Protein AF-I2GU07-F1 (afdb_monomer)

Structure (mmCIF, N/CA/C/O backbone):
data_AF-I2GU07-F1
#
_entry.id   AF-I2GU07-F1
#
loop_
_atom_site.group_PDB
_atom_site.id
_atom_site.type_symbol
_atom_site.label_atom_id
_atom_site.label_alt_id
_atom_site.label_comp_id
_atom_site.label_asym_id
_atom_site.label_entity_id
_atom_site.label_seq_id
_atom_site.pdbx_PDB_ins_code
_atom_site.Cartn_x
_atom_site.Cartn_y
_atom_site.Cartn_z
_atom_site.occupancy
_atom_site.B_iso_or_equiv
_atom_site.auth_seq_id
_atom_site.auth_comp_id
_atom_site.auth_asym_id
_atom_site.auth_atom_id
_atom_site.pdbx_PDB_model_num
ATOM 1 N N . MET A 1 1 ? 8.118 -3.446 25.678 1.00 43.38 1 MET A N 1
ATOM 2 C CA . MET A 1 1 ? 7.238 -2.546 24.910 1.00 43.38 1 MET A CA 1
ATOM 3 C C . MET A 1 1 ? 6.043 -3.378 24.501 1.00 43.38 1 MET A C 1
ATOM 5 O O . MET A 1 1 ? 6.247 -4.398 23.858 1.00 43.38 1 MET A O 1
ATOM 9 N N . GLU A 1 2 ? 4.847 -3.041 24.971 1.00 47.19 2 GLU A N 1
ATOM 10 C CA . GLU A 1 2 ? 3.620 -3.730 24.561 1.00 47.19 2 GLU A CA 1
ATOM 11 C C . GLU A 1 2 ? 3.300 -3.315 23.122 1.00 47.19 2 GLU A C 1
ATOM 13 O O . GLU A 1 2 ? 3.064 -2.139 22.848 1.00 47.19 2 GLU A O 1
ATOM 18 N N . THR A 1 3 ? 3.376 -4.251 22.176 1.00 59.34 3 THR A N 1
ATOM 19 C CA . THR A 1 3 ? 3.044 -3.970 20.777 1.00 59.34 3 THR A CA 1
ATOM 20 C C . THR A 1 3 ? 1.527 -3.849 20.654 1.00 59.34 3 THR A C 1
ATOM 22 O O . THR A 1 3 ? 0.807 -4.816 20.894 1.00 59.34 3 THR A O 1
ATOM 25 N N . ASN A 1 4 ? 1.036 -2.657 20.309 1.00 79.19 4 ASN A N 1
ATOM 26 C CA . ASN A 1 4 ? -0.392 -2.390 20.133 1.00 79.19 4 ASN A CA 1
ATOM 27 C C . ASN A 1 4 ? -0.963 -3.232 18.968 1.00 79.19 4 ASN A C 1
ATOM 29 O O . ASN A 1 4 ? -0.292 -3.392 17.947 1.00 79.19 4 ASN A O 1
ATOM 33 N N . HIS A 1 5 ? -2.199 -3.735 19.106 1.00 86.75 5 HIS A N 1
ATOM 34 C CA . HIS A 1 5 ? -2.956 -4.456 18.064 1.00 86.75 5 HIS A CA 1
ATOM 35 C C . HIS A 1 5 ? -2.831 -3.803 16.682 1.00 86.75 5 HIS A C 1
ATOM 37 O O . HIS A 1 5 ? -2.456 -4.464 15.716 1.00 86.75 5 HIS A O 1
ATOM 43 N N . PHE A 1 6 ? -3.039 -2.486 16.597 1.00 89.12 6 PHE A N 1
ATOM 44 C CA . PHE A 1 6 ? -2.967 -1.754 15.330 1.00 89.12 6 PHE A CA 1
ATOM 45 C C . PHE A 1 6 ? -1.547 -1.698 14.756 1.00 89.12 6 PHE A C 1
ATOM 47 O O . PHE A 1 6 ? -1.369 -1.765 13.545 1.00 89.12 6 PHE A O 1
ATOM 54 N N . SER A 1 7 ? -0.516 -1.650 15.605 1.00 88.81 7 SER A N 1
ATOM 55 C CA . SER A 1 7 ? 0.882 -1.719 15.158 1.00 88.81 7 SER A CA 1
ATOM 56 C C . SER A 1 7 ? 1.241 -3.099 14.603 1.00 88.81 7 SER A C 1
ATOM 58 O O . SER A 1 7 ? 1.998 -3.190 13.634 1.00 88.81 7 SER A O 1
ATOM 60 N N . LEU A 1 8 ? 0.696 -4.169 15.195 1.00 88.75 8 LEU A N 1
ATOM 61 C CA . LEU A 1 8 ? 0.859 -5.535 14.690 1.00 88.75 8 LEU A CA 1
ATOM 62 C C . LEU A 1 8 ? 0.137 -5.721 13.358 1.00 88.75 8 LEU A C 1
ATOM 64 O O . LEU A 1 8 ? 0.729 -6.256 12.422 1.00 88.75 8 LEU A O 1
ATOM 68 N N . LEU A 1 9 ? -1.111 -5.253 13.263 1.00 87.50 9 LEU A N 1
ATOM 69 C CA . LEU A 1 9 ? -1.879 -5.305 12.025 1.00 87.50 9 LEU A CA 1
ATOM 70 C C . LEU A 1 9 ? -1.156 -4.552 10.908 1.00 87.50 9 LEU A C 1
ATOM 72 O O . LEU A 1 9 ? -0.928 -5.131 9.850 1.00 87.50 9 LEU A O 1
ATOM 76 N N . PHE A 1 10 ? -0.722 -3.317 11.175 1.00 87.94 10 PHE A N 1
ATOM 77 C CA . PHE A 1 10 ? 0.034 -2.505 10.224 1.00 87.94 10 PHE A CA 1
ATOM 78 C C . PHE A 1 10 ? 1.275 -3.240 9.717 1.00 87.94 10 PHE A C 1
ATOM 80 O O . PHE A 1 10 ? 1.435 -3.442 8.519 1.00 87.94 10 PHE A O 1
ATOM 87 N N . SER A 1 11 ? 2.113 -3.725 10.637 1.00 86.94 11 SER A N 1
ATOM 88 C CA . SER A 1 11 ? 3.355 -4.424 10.285 1.00 86.94 11 SER A CA 1
ATOM 89 C C . SER A 1 11 ? 3.100 -5.692 9.469 1.00 86.94 11 SER A C 1
ATOM 91 O O . SER A 1 11 ? 3.923 -6.068 8.642 1.00 86.94 11 SER A O 1
ATOM 93 N N . ARG A 1 12 ? 1.963 -6.362 9.695 1.00 87.06 12 ARG A N 1
ATOM 94 C CA . ARG A 1 12 ? 1.569 -7.556 8.946 1.00 87.06 12 ARG A CA 1
ATOM 95 C C . ARG A 1 12 ? 1.141 -7.225 7.520 1.00 87.06 12 ARG A C 1
ATOM 97 O O . ARG A 1 12 ? 1.505 -7.962 6.611 1.00 87.06 12 ARG A O 1
ATOM 104 N N . VAL A 1 13 ? 0.352 -6.167 7.329 1.00 84.94 13 VAL A N 1
ATOM 105 C CA . VAL A 1 13 ? -0.180 -5.806 6.003 1.00 84.94 13 VAL A CA 1
ATOM 106 C C . VAL A 1 13 ? 0.838 -5.060 5.148 1.00 84.94 13 VAL A C 1
ATOM 108 O O . VAL A 1 13 ? 0.797 -5.177 3.930 1.00 84.94 13 VAL A O 1
ATOM 111 N N . THR A 1 14 ? 1.781 -4.345 5.765 1.00 83.62 14 THR A N 1
ATOM 112 C CA . THR A 1 14 ? 2.851 -3.625 5.062 1.00 83.62 14 THR A CA 1
ATOM 113 C C . THR A 1 14 ? 4.203 -4.327 5.152 1.00 83.62 14 THR A C 1
ATOM 115 O O . THR A 1 14 ? 5.238 -3.678 4.989 1.00 83.62 14 THR A O 1
ATOM 118 N N . ALA A 1 15 ? 4.218 -5.624 5.470 1.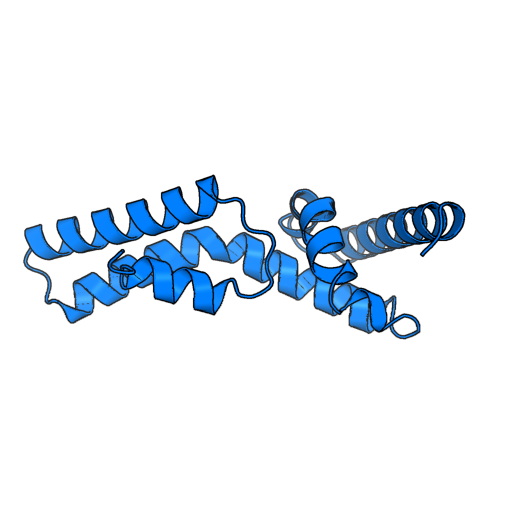00 79.75 15 ALA A N 1
ATOM 119 C CA . ALA A 1 15 ? 5.452 -6.397 5.523 1.00 79.75 15 ALA A CA 1
ATOM 120 C C . ALA A 1 15 ? 6.215 -6.237 4.198 1.00 79.75 15 ALA A C 1
ATOM 122 O O . ALA A 1 15 ? 5.614 -6.270 3.126 1.00 79.75 15 ALA A O 1
ATOM 123 N N . ASP A 1 16 ? 7.525 -6.002 4.290 1.00 72.69 16 ASP A N 1
ATOM 124 C CA . ASP A 1 16 ? 8.419 -5.790 3.143 1.00 72.69 16 ASP A CA 1
ATOM 125 C C . ASP A 1 16 ? 8.177 -4.509 2.320 1.00 72.69 16 ASP A C 1
ATOM 127 O O . ASP A 1 16 ? 8.858 -4.287 1.316 1.00 72.69 16 ASP A O 1
ATOM 131 N N . LEU A 1 17 ? 7.273 -3.623 2.756 1.00 81.06 17 LEU A N 1
ATOM 132 C CA . LEU A 1 17 ? 7.055 -2.325 2.117 1.00 81.06 17 LEU A CA 1
ATOM 133 C C . LEU A 1 17 ? 7.878 -1.221 2.801 1.00 81.06 17 LEU A C 1
ATOM 135 O O . LEU A 1 17 ? 7.965 -1.176 4.031 1.00 81.06 17 LEU A O 1
ATOM 139 N N . PRO A 1 18 ? 8.460 -0.288 2.027 1.00 76.19 18 PRO A N 1
ATOM 140 C CA . PRO A 1 18 ? 9.254 0.821 2.542 1.00 76.19 18 PRO A CA 1
ATOM 141 C C . PRO A 1 18 ? 8.339 1.929 3.087 1.00 76.19 18 PRO A C 1
ATOM 143 O O . PRO A 1 18 ? 8.252 3.015 2.515 1.00 76.19 18 PRO A O 1
ATOM 146 N N . ILE A 1 19 ? 7.624 1.658 4.180 1.00 79.75 19 ILE A N 1
ATOM 147 C CA . ILE A 1 19 ? 6.744 2.654 4.795 1.00 79.75 19 ILE A CA 1
ATOM 148 C C . ILE A 1 19 ? 7.547 3.554 5.743 1.00 79.75 19 ILE A C 1
ATOM 150 O O . ILE A 1 19 ? 8.206 3.041 6.652 1.00 79.75 19 ILE A O 1
ATOM 154 N N . PRO A 1 20 ? 7.499 4.891 5.587 1.00 81.06 20 PRO A N 1
ATOM 155 C CA . PRO A 1 20 ? 8.115 5.806 6.540 1.00 81.06 20 PRO A CA 1
ATOM 156 C C . PRO A 1 20 ? 7.546 5.611 7.950 1.00 81.06 20 PRO A C 1
ATOM 158 O O . PRO A 1 20 ? 6.332 5.490 8.128 1.00 81.06 20 PRO A O 1
ATOM 161 N N . ALA A 1 21 ? 8.412 5.659 8.966 1.00 82.62 21 ALA A N 1
ATOM 162 C CA . ALA A 1 21 ? 8.003 5.505 10.365 1.00 82.62 21 ALA A CA 1
ATOM 163 C C . ALA A 1 21 ? 6.931 6.530 10.786 1.00 82.62 21 ALA A C 1
ATOM 165 O O . ALA A 1 21 ? 6.029 6.206 11.555 1.00 82.62 21 ALA A O 1
ATOM 166 N N . GLU A 1 22 ? 6.981 7.746 10.234 1.00 84.12 22 GLU A N 1
ATOM 167 C CA . GLU A 1 22 ? 5.975 8.788 10.472 1.00 84.12 22 GLU A CA 1
ATOM 168 C C . GLU A 1 22 ? 4.596 8.403 9.921 1.00 84.12 22 GLU A C 1
ATOM 170 O O . GLU A 1 22 ? 3.581 8.618 10.583 1.00 84.12 22 GLU A O 1
ATOM 175 N N . GLN A 1 23 ? 4.546 7.779 8.739 1.00 82.44 23 GLN A N 1
ATOM 176 C CA . GLN A 1 23 ? 3.298 7.311 8.137 1.00 82.44 23 GLN A CA 1
ATOM 177 C C . GLN A 1 23 ? 2.725 6.127 8.922 1.00 82.44 23 GLN A C 1
ATOM 179 O O . GLN A 1 23 ? 1.525 6.100 9.191 1.00 82.44 23 GLN A O 1
ATOM 184 N N . GLN A 1 24 ? 3.581 5.204 9.370 1.00 86.62 24 GLN A N 1
ATOM 185 C CA . GLN A 1 24 ? 3.186 4.126 10.278 1.00 86.62 24 GLN A CA 1
ATOM 186 C C . GLN A 1 24 ? 2.600 4.675 11.583 1.00 86.62 24 GLN A C 1
ATOM 188 O O . GLN A 1 24 ? 1.528 4.250 12.011 1.00 86.62 24 GLN A O 1
ATOM 193 N N . GLN A 1 25 ? 3.282 5.627 12.221 1.00 88.19 25 GLN A N 1
ATOM 194 C CA . GLN A 1 25 ? 2.821 6.209 13.477 1.00 88.19 25 GLN A CA 1
ATOM 195 C C . GLN A 1 25 ? 1.504 6.969 13.294 1.00 88.19 25 GLN A C 1
ATOM 197 O O . GLN A 1 25 ? 0.596 6.817 14.112 1.00 88.19 25 GLN A O 1
ATOM 202 N N . SER A 1 26 ? 1.378 7.739 12.211 1.00 88.38 26 SER A N 1
ATOM 203 C CA . SER A 1 26 ? 0.151 8.454 11.853 1.00 88.38 26 SER A CA 1
ATOM 204 C C . SER A 1 26 ? -1.031 7.499 11.654 1.00 88.38 26 SER A C 1
ATOM 206 O O . SER A 1 26 ? -2.066 7.668 12.297 1.00 88.38 26 SER A O 1
ATOM 208 N N . ALA A 1 27 ? -0.856 6.436 10.862 1.00 88.69 27 ALA A N 1
ATOM 209 C CA . ALA A 1 27 ? -1.883 5.425 10.605 1.00 88.69 27 ALA A CA 1
ATOM 210 C C . ALA A 1 27 ? -2.332 4.700 11.881 1.00 88.69 27 ALA A C 1
ATOM 212 O O . ALA A 1 27 ? -3.526 4.577 12.156 1.00 88.69 27 ALA A O 1
ATOM 213 N N . VAL A 1 28 ? -1.373 4.265 12.705 1.00 91.56 28 VAL A N 1
ATOM 214 C CA . VAL A 1 28 ? -1.657 3.604 13.986 1.00 91.56 28 VAL A CA 1
ATOM 215 C C . VAL A 1 28 ? -2.401 4.547 14.937 1.00 91.56 28 VAL A C 1
ATOM 217 O O . VAL A 1 28 ? -3.340 4.121 15.606 1.00 91.56 28 VAL A O 1
ATOM 220 N N . THR A 1 29 ? -2.024 5.827 14.974 1.00 91.56 29 THR A N 1
ATOM 221 C CA . THR A 1 29 ? -2.677 6.836 15.823 1.00 91.56 29 THR A CA 1
ATOM 222 C C . THR A 1 29 ? -4.100 7.127 15.341 1.00 91.56 29 THR A C 1
ATOM 224 O O . THR A 1 29 ? -5.023 7.207 16.148 1.00 91.56 29 THR A O 1
ATOM 227 N N . ALA A 1 30 ? -4.312 7.231 14.027 1.00 90.62 30 ALA A N 1
ATOM 228 C CA . ALA A 1 30 ? -5.636 7.413 13.436 1.00 90.62 30 ALA A CA 1
ATOM 229 C C . ALA A 1 30 ? -6.569 6.228 13.744 1.00 90.62 30 ALA A C 1
ATOM 231 O O . ALA A 1 30 ? -7.721 6.435 14.134 1.00 90.62 30 ALA A O 1
ATOM 232 N N . ALA A 1 31 ? -6.062 4.996 13.649 1.00 92.50 31 ALA A N 1
ATOM 233 C CA . ALA A 1 31 ? -6.801 3.788 14.010 1.00 92.50 31 ALA A CA 1
ATOM 234 C C . ALA A 1 31 ? -7.165 3.762 15.505 1.00 92.50 31 ALA A C 1
ATOM 236 O O . ALA A 1 31 ? -8.322 3.544 15.857 1.00 92.50 31 ALA A O 1
ATOM 237 N N . GLN A 1 32 ? -6.213 4.073 16.392 1.00 93.19 32 GLN A N 1
ATOM 238 C CA . GLN A 1 32 ? -6.463 4.169 17.836 1.00 93.19 32 GLN A CA 1
ATOM 239 C C . GLN A 1 32 ? -7.535 5.213 18.166 1.00 93.19 32 GLN A C 1
ATOM 241 O O . GLN A 1 32 ? -8.478 4.913 18.895 1.00 93.19 32 GLN A O 1
ATOM 246 N N . ASN A 1 33 ? -7.434 6.409 17.582 1.00 93.44 33 ASN A N 1
ATOM 247 C CA . ASN A 1 33 ? -8.418 7.471 17.781 1.00 93.44 33 ASN A CA 1
ATOM 248 C C . ASN A 1 33 ? -9.808 7.050 17.282 1.00 93.44 33 ASN A C 1
ATOM 250 O O . ASN A 1 33 ? -10.800 7.291 17.965 1.00 93.44 33 ASN A O 1
ATOM 254 N N . THR A 1 34 ? -9.879 6.381 16.126 1.00 93.19 34 THR A N 1
ATOM 255 C CA . THR A 1 34 ? -11.138 5.858 15.566 1.00 93.19 34 THR A CA 1
ATOM 256 C C . THR A 1 34 ? -11.761 4.811 16.487 1.00 93.19 34 THR A C 1
ATOM 258 O O . THR A 1 34 ? -12.968 4.846 16.738 1.00 93.19 34 THR A O 1
ATOM 261 N N . PHE A 1 35 ? -10.946 3.906 17.035 1.00 94.12 35 PHE A N 1
ATOM 262 C CA . PHE A 1 35 ? -11.397 2.903 17.995 1.00 94.12 35 PHE A CA 1
ATOM 263 C C . PHE A 1 35 ? -11.959 3.565 19.255 1.00 94.12 35 PHE A C 1
ATOM 265 O O . PHE A 1 35 ? -13.088 3.282 19.651 1.00 94.12 35 PHE A O 1
ATOM 272 N N . GLU A 1 36 ? -11.199 4.471 19.876 1.00 93.62 36 GLU A N 1
ATOM 273 C CA . GLU A 1 36 ? -11.629 5.161 21.094 1.00 93.62 36 GLU A CA 1
ATOM 274 C C . GLU A 1 36 ? -12.910 5.965 20.882 1.00 93.62 36 GLU A C 1
ATOM 276 O O . GLU A 1 36 ? -13.810 5.919 21.722 1.00 93.62 36 GLU A O 1
ATOM 281 N N . GLU A 1 37 ? -13.018 6.669 19.759 1.00 93.56 37 GLU A N 1
ATOM 282 C CA . GLU A 1 37 ? -14.193 7.465 19.425 1.00 93.56 37 GLU A CA 1
ATOM 283 C C . GLU A 1 37 ? -15.425 6.579 19.189 1.00 93.56 37 GLU A C 1
ATOM 285 O O . GLU A 1 37 ? -16.475 6.811 19.787 1.00 93.56 37 GLU A O 1
ATOM 290 N N . SER A 1 38 ? -15.281 5.481 18.441 1.00 92.06 38 SER A N 1
ATOM 291 C CA . SER A 1 38 ? -16.361 4.502 18.239 1.00 92.06 38 SER A CA 1
ATOM 292 C C . SER A 1 38 ? -16.827 3.896 19.569 1.00 92.06 38 SER A C 1
ATOM 294 O O . SER A 1 38 ? -18.024 3.740 19.821 1.00 92.06 38 SER A O 1
ATOM 296 N N . ARG A 1 39 ? -15.887 3.611 20.482 1.00 93.94 39 ARG A N 1
ATOM 297 C CA . ARG A 1 39 ? -16.195 3.128 21.837 1.00 93.94 39 ARG A CA 1
ATOM 298 C C . ARG A 1 39 ? -16.939 4.174 22.668 1.00 93.94 39 ARG A C 1
ATOM 300 O O . ARG A 1 39 ? -17.871 3.803 23.381 1.00 93.94 39 ARG A O 1
ATOM 307 N N . ARG A 1 40 ? -16.580 5.460 22.572 1.00 93.69 40 ARG A N 1
ATOM 308 C CA . ARG A 1 40 ? -17.297 6.568 23.241 1.00 93.69 40 ARG A CA 1
ATOM 309 C C . ARG A 1 40 ? -18.718 6.741 22.710 1.00 93.69 40 ARG A C 1
ATOM 311 O O . ARG A 1 40 ? -19.612 7.066 23.485 1.00 93.69 40 ARG A O 1
ATOM 318 N N . GLN A 1 41 ? -18.932 6.468 21.427 1.00 93.81 41 GLN A N 1
ATOM 319 C CA . GLN A 1 41 ? -20.247 6.499 20.779 1.00 93.81 41 GLN A CA 1
ATOM 320 C C . GLN A 1 41 ? -21.119 5.271 21.102 1.00 93.81 41 GLN A C 1
ATOM 322 O O . GLN A 1 41 ? -22.261 5.187 20.657 1.00 93.81 41 GLN A O 1
ATOM 327 N N . GLY A 1 42 ? -20.615 4.334 21.914 1.00 93.75 42 GLY A N 1
ATOM 328 C CA . GLY A 1 42 ? -21.362 3.166 22.376 1.00 93.75 42 GLY A CA 1
ATOM 329 C C . GLY A 1 42 ? -21.306 1.961 21.436 1.00 93.75 42 GLY A C 1
ATOM 330 O O . GLY A 1 42 ? -22.053 1.007 21.651 1.00 93.75 42 GLY A O 1
ATOM 331 N N . ALA A 1 43 ? -20.426 1.968 20.428 1.00 92.50 43 ALA A N 1
ATOM 332 C CA . ALA A 1 43 ? -20.241 0.828 19.535 1.00 92.50 43 ALA A CA 1
ATOM 333 C C . ALA A 1 43 ? -19.712 -0.406 20.287 1.00 92.50 43 ALA A C 1
ATOM 335 O O . ALA A 1 43 ? -18.992 -0.304 21.297 1.00 92.50 43 ALA A O 1
ATOM 336 N N . SER A 1 44 ? -20.040 -1.597 19.778 1.00 94.88 44 SER A N 1
ATOM 337 C CA . SER A 1 44 ? -19.451 -2.830 20.295 1.00 94.88 44 SER A CA 1
ATOM 338 C C . SER A 1 44 ? -17.931 -2.818 20.082 1.00 94.88 44 SER A C 1
ATOM 340 O O . SER A 1 44 ? -17.399 -2.059 19.272 1.00 94.88 44 SER A O 1
ATOM 342 N N . ILE A 1 45 ? -17.198 -3.639 20.839 1.00 91.19 45 ILE A N 1
ATOM 343 C CA . ILE A 1 45 ? -15.741 -3.749 20.648 1.00 91.19 45 ILE A CA 1
ATOM 344 C C . ILE A 1 45 ? -15.431 -4.185 19.212 1.00 91.19 45 ILE A C 1
ATOM 346 O O . ILE A 1 45 ? -14.474 -3.690 18.630 1.00 91.19 45 ILE A O 1
ATOM 350 N N . GLN A 1 46 ? -16.249 -5.074 18.648 1.00 92.62 46 GLN A N 1
ATOM 351 C CA . GLN A 1 46 ? -16.048 -5.604 17.308 1.00 92.62 46 GLN A CA 1
ATOM 352 C C . GLN A 1 46 ? -16.252 -4.528 16.235 1.00 92.62 46 GLN A C 1
ATOM 354 O O . GLN A 1 46 ? -15.360 -4.340 15.418 1.00 92.62 46 GLN A O 1
ATOM 359 N N . ASP A 1 47 ? -17.338 -3.754 16.307 1.00 92.38 47 ASP A N 1
ATOM 360 C CA . ASP A 1 47 ? -17.611 -2.681 15.335 1.00 92.38 47 ASP A CA 1
ATOM 361 C C . ASP A 1 47 ? -16.565 -1.555 15.424 1.00 92.38 47 ASP A C 1
ATOM 363 O O . ASP A 1 47 ? -16.148 -0.980 14.417 1.00 92.38 47 ASP A O 1
ATOM 367 N N . ALA A 1 48 ? -16.108 -1.248 16.645 1.00 90.38 48 ALA A N 1
ATOM 368 C CA . ALA A 1 48 ? -15.055 -0.262 16.869 1.00 90.38 48 ALA A CA 1
ATOM 369 C C . ALA A 1 48 ? -13.700 -0.735 16.321 1.00 90.38 48 ALA A C 1
ATOM 371 O O . ALA A 1 48 ? -12.939 0.080 15.799 1.00 90.38 48 ALA A O 1
ATOM 372 N N . LEU A 1 49 ? -13.391 -2.033 16.445 1.00 92.88 49 LEU A N 1
ATOM 373 C CA . LEU A 1 49 ? -12.201 -2.625 15.833 1.00 92.88 49 LEU A CA 1
ATOM 374 C C . LEU A 1 49 ? -12.304 -2.579 14.312 1.00 92.88 49 LEU A C 1
ATOM 376 O O . LEU A 1 49 ? -11.397 -2.053 13.687 1.00 92.88 49 LEU A O 1
ATOM 380 N N . GLU A 1 50 ? -13.409 -3.042 13.730 1.00 92.44 50 GLU A N 1
ATOM 381 C CA . GLU A 1 50 ? -13.616 -3.038 12.277 1.00 92.44 50 GLU A CA 1
ATOM 382 C C . GLU A 1 50 ? -13.466 -1.629 11.686 1.00 92.44 50 GLU A C 1
ATOM 384 O O . GLU A 1 50 ? -12.736 -1.435 10.715 1.00 92.44 50 GLU A O 1
ATOM 389 N N . SER A 1 51 ? -14.058 -0.622 12.332 1.00 90.62 51 SER A N 1
ATOM 390 C CA . SER A 1 51 ? -13.928 0.779 11.910 1.00 90.62 51 SER A CA 1
ATOM 391 C C . SER A 1 51 ? -12.479 1.272 11.975 1.00 90.62 51 SER A C 1
ATOM 393 O O . SER A 1 51 ? -11.985 1.902 11.043 1.00 90.62 51 SER A O 1
ATOM 395 N N . ALA A 1 52 ? -11.770 0.966 13.063 1.00 91.81 52 ALA A N 1
ATOM 396 C CA . ALA A 1 52 ? -10.376 1.362 13.233 1.00 91.81 52 ALA A CA 1
ATOM 397 C C . ALA A 1 52 ? -9.425 0.644 12.265 1.00 91.81 52 ALA A C 1
ATOM 399 O O . ALA A 1 52 ? -8.479 1.252 11.763 1.00 91.81 52 ALA A O 1
ATOM 400 N N . GLU A 1 53 ? -9.675 -0.636 11.992 1.00 92.81 53 GLU A N 1
ATOM 401 C CA . GLU A 1 53 ? -8.936 -1.420 11.006 1.00 92.81 53 GLU A CA 1
ATOM 402 C C . GLU A 1 53 ? -9.191 -0.901 9.588 1.00 92.81 53 GLU A C 1
ATOM 404 O O . GLU A 1 53 ? -8.237 -0.773 8.825 1.00 92.81 53 GLU A O 1
ATOM 409 N N . SER A 1 54 ? -10.427 -0.508 9.261 1.00 92.06 54 SER A N 1
ATOM 410 C CA . SER A 1 54 ? -10.750 0.142 7.985 1.00 92.06 54 SER A CA 1
ATOM 411 C C . SER A 1 54 ? -9.959 1.438 7.806 1.00 92.06 54 SER A C 1
ATOM 413 O O . SER A 1 54 ? -9.251 1.579 6.812 1.00 92.06 54 SER A O 1
ATOM 415 N N . THR A 1 55 ? -9.974 2.338 8.797 1.00 91.81 55 THR A N 1
ATOM 416 C CA . THR A 1 55 ? -9.176 3.579 8.762 1.00 91.81 55 THR A CA 1
ATOM 417 C C . THR A 1 55 ? -7.686 3.287 8.574 1.00 91.81 55 THR A C 1
ATOM 419 O O . THR A 1 55 ? -6.995 3.965 7.811 1.00 91.81 55 THR A O 1
ATOM 422 N N . LEU A 1 56 ? -7.166 2.262 9.259 1.00 90.88 56 LEU A N 1
ATOM 423 C CA . LEU A 1 56 ? -5.772 1.848 9.114 1.00 90.88 56 LEU A CA 1
ATOM 424 C C . LEU A 1 56 ? -5.478 1.392 7.682 1.00 90.88 56 LEU A C 1
ATOM 426 O O . LEU A 1 56 ? -4.491 1.832 7.094 1.00 90.88 56 LEU A O 1
ATOM 430 N N . LEU A 1 57 ? -6.329 0.541 7.111 1.00 88.19 57 LEU A N 1
ATOM 431 C CA . LEU A 1 57 ? -6.167 0.028 5.753 1.00 88.19 57 LEU A CA 1
ATOM 432 C C . LEU A 1 57 ? -6.272 1.137 4.705 1.00 88.19 57 LEU A C 1
ATOM 434 O O . LEU A 1 57 ? -5.449 1.185 3.793 1.00 88.19 57 LEU A O 1
ATOM 438 N N . GLU A 1 58 ? -7.204 2.073 4.856 1.00 88.81 58 GLU A N 1
ATOM 439 C CA . GLU A 1 58 ? -7.347 3.226 3.960 1.00 88.81 58 GLU A CA 1
ATOM 440 C C . GLU A 1 58 ? -6.059 4.056 3.888 1.00 88.81 58 GLU A C 1
ATOM 442 O O . GLU A 1 58 ? -5.647 4.471 2.805 1.00 88.81 58 GLU A O 1
ATOM 447 N N . THR A 1 59 ? -5.355 4.229 5.013 1.00 84.19 59 THR A N 1
ATOM 448 C CA . THR A 1 59 ? -4.094 4.994 5.035 1.00 84.19 59 THR A CA 1
ATOM 449 C C . THR A 1 59 ? -2.937 4.314 4.294 1.00 84.19 59 THR A C 1
ATOM 451 O O . THR A 1 59 ? -2.017 4.998 3.837 1.00 84.19 59 THR A O 1
ATOM 454 N N . VAL A 1 60 ? -2.966 2.983 4.162 1.00 84.56 60 VAL A N 1
ATOM 455 C CA . VAL A 1 60 ? -1.917 2.198 3.483 1.00 84.56 60 VAL A CA 1
ATOM 456 C C . VAL A 1 60 ? -2.318 1.734 2.088 1.00 84.56 60 VAL A C 1
ATOM 458 O O . VAL A 1 60 ? -1.442 1.354 1.313 1.00 84.56 60 VAL A O 1
ATOM 461 N N . THR A 1 61 ? -3.607 1.802 1.743 1.00 87.06 61 THR A N 1
ATOM 462 C CA . THR A 1 61 ? -4.159 1.350 0.456 1.00 87.06 61 THR A CA 1
ATOM 463 C C . THR A 1 61 ? -3.389 1.910 -0.742 1.00 87.06 61 THR A C 1
ATOM 465 O O . THR A 1 61 ? -2.957 1.101 -1.559 1.00 87.06 61 THR A O 1
ATOM 468 N N . PRO A 1 62 ? -3.068 3.219 -0.824 1.00 85.94 62 PRO A N 1
ATOM 469 C CA . PRO A 1 62 ? -2.307 3.742 -1.959 1.00 85.94 62 PRO A CA 1
ATOM 470 C C . PRO A 1 62 ? -0.929 3.087 -2.119 1.00 85.94 62 PRO A C 1
ATOM 472 O O . PRO A 1 62 ? -0.466 2.855 -3.233 1.00 85.94 62 PRO A O 1
ATOM 475 N N . VAL A 1 63 ? -0.263 2.756 -1.008 1.00 86.25 63 VAL A N 1
ATOM 476 C CA . VAL A 1 63 ? 1.053 2.105 -1.048 1.00 86.25 63 VAL A CA 1
ATOM 477 C C . VAL A 1 63 ? 0.929 0.631 -1.429 1.00 86.25 63 VAL A C 1
ATOM 479 O O . VAL A 1 63 ? 1.769 0.124 -2.170 1.00 86.25 63 VAL A O 1
ATOM 482 N N . LEU A 1 64 ? -0.126 -0.050 -0.971 1.00 87.31 64 LEU A N 1
ATOM 483 C CA . LEU A 1 64 ? -0.430 -1.428 -1.367 1.00 87.31 64 LEU A CA 1
ATOM 484 C C . LEU A 1 64 ? -0.756 -1.522 -2.863 1.00 87.31 64 LEU A C 1
ATOM 486 O O . LEU A 1 64 ? -0.232 -2.396 -3.553 1.00 87.31 64 LEU A O 1
ATOM 490 N N . GLU A 1 65 ? -1.563 -0.596 -3.378 1.00 89.00 65 GLU A N 1
ATOM 491 C CA . GLU A 1 65 ? -1.893 -0.500 -4.802 1.00 89.00 65 GLU A CA 1
ATOM 492 C C . GLU A 1 65 ? -0.650 -0.199 -5.643 1.00 89.00 65 GLU A C 1
ATOM 494 O O . GLU A 1 65 ? -0.408 -0.867 -6.650 1.00 89.00 65 GLU A O 1
ATOM 499 N N . ALA A 1 66 ? 0.190 0.740 -5.200 1.00 89.56 66 ALA A N 1
ATOM 500 C CA . ALA A 1 66 ? 1.461 1.042 -5.849 1.00 89.56 66 ALA A CA 1
ATOM 501 C C . ALA A 1 66 ? 2.413 -0.165 -5.867 1.00 89.56 66 ALA A C 1
ATOM 503 O O . ALA A 1 66 ? 3.039 -0.444 -6.890 1.00 89.56 66 ALA A O 1
ATOM 504 N N . ALA A 1 67 ? 2.507 -0.903 -4.756 1.00 89.62 67 ALA A N 1
ATOM 505 C CA . ALA A 1 67 ? 3.308 -2.119 -4.661 1.00 89.62 67 ALA A CA 1
ATOM 506 C C . ALA A 1 67 ? 2.802 -3.210 -5.615 1.00 89.62 67 ALA A C 1
ATOM 508 O O . ALA A 1 67 ? 3.604 -3.838 -6.308 1.00 89.62 67 ALA A O 1
ATOM 509 N N . SER A 1 68 ? 1.480 -3.404 -5.686 1.00 90.25 68 SER A N 1
ATOM 510 C CA . SER A 1 68 ? 0.856 -4.345 -6.621 1.00 90.25 68 SER A CA 1
ATOM 511 C C . SER A 1 68 ? 1.157 -3.960 -8.067 1.00 90.25 68 SER A C 1
ATOM 513 O O . SER A 1 68 ? 1.657 -4.781 -8.827 1.00 90.25 68 SER A O 1
ATOM 515 N N . ARG A 1 69 ? 0.950 -2.689 -8.425 1.00 91.12 69 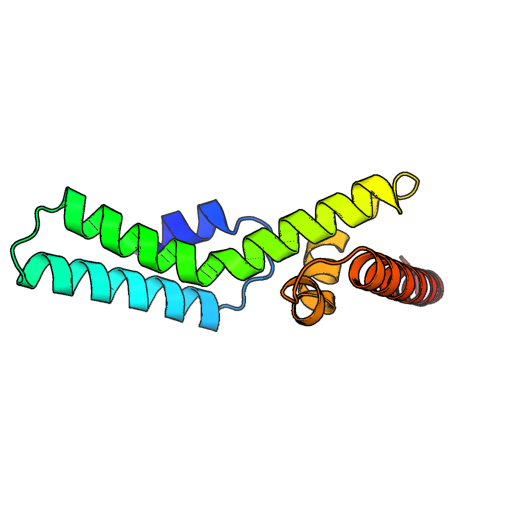ARG A N 1
ATOM 516 C CA . ARG A 1 69 ? 1.210 -2.180 -9.775 1.00 91.12 69 ARG A CA 1
ATOM 517 C C . ARG A 1 69 ? 2.672 -2.344 -10.182 1.00 91.12 69 ARG A C 1
ATOM 519 O O . ARG A 1 69 ? 2.953 -2.780 -11.293 1.00 91.12 69 ARG A O 1
ATOM 526 N N . LEU A 1 70 ? 3.612 -2.030 -9.288 1.00 91.75 70 LEU A N 1
ATOM 527 C CA . LEU A 1 70 ? 5.036 -2.239 -9.556 1.00 91.75 70 LEU A CA 1
ATOM 528 C C . LEU A 1 70 ? 5.340 -3.719 -9.792 1.00 91.75 70 LEU A C 1
ATOM 530 O O . LEU A 1 70 ? 6.094 -4.050 -10.701 1.00 91.75 70 LEU A O 1
ATOM 534 N N . LYS A 1 71 ? 4.749 -4.611 -8.996 1.00 90.56 71 LYS A N 1
ATOM 535 C CA . LYS A 1 71 ? 4.922 -6.053 -9.171 1.00 90.56 71 LYS A CA 1
ATOM 536 C C . LYS A 1 71 ? 4.416 -6.524 -10.537 1.00 90.56 71 LYS A C 1
ATOM 538 O O . LYS A 1 71 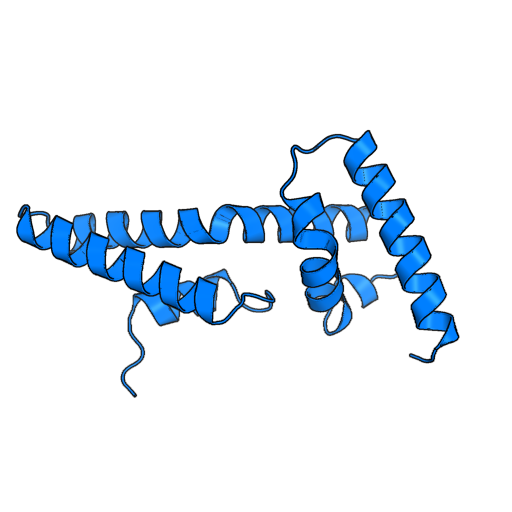? 5.095 -7.328 -11.168 1.00 90.56 71 LYS A O 1
ATOM 543 N N . ASP A 1 72 ? 3.289 -5.996 -11.006 1.00 91.19 72 ASP A N 1
ATOM 544 C CA . ASP A 1 72 ? 2.729 -6.327 -12.321 1.00 91.19 72 ASP A CA 1
ATOM 545 C C . ASP A 1 72 ? 3.611 -5.817 -13.472 1.00 91.19 72 ASP A C 1
ATOM 547 O O . ASP A 1 72 ? 3.863 -6.554 -14.429 1.00 91.19 72 ASP A O 1
ATOM 551 N N . ILE A 1 73 ? 4.150 -4.595 -13.351 1.00 90.38 73 ILE A N 1
ATOM 552 C CA . ILE A 1 73 ? 5.128 -4.035 -14.300 1.00 90.38 73 ILE A CA 1
ATOM 553 C C . ILE A 1 73 ? 6.379 -4.918 -14.353 1.00 90.38 73 ILE A C 1
ATOM 555 O O . ILE A 1 73 ? 6.812 -5.317 -15.431 1.00 90.38 73 ILE A O 1
ATOM 559 N N . LEU A 1 74 ? 6.943 -5.279 -13.197 1.00 91.25 74 LEU A N 1
ATOM 560 C CA . LEU A 1 74 ? 8.140 -6.121 -13.133 1.00 91.25 74 LEU A CA 1
ATOM 561 C C . LEU A 1 74 ? 7.892 -7.529 -13.689 1.00 91.25 74 LEU A C 1
ATOM 563 O O . LEU A 1 74 ? 8.752 -8.074 -14.372 1.00 91.25 74 LEU A O 1
ATOM 567 N N . ALA A 1 75 ? 6.716 -8.106 -13.444 1.00 89.69 75 ALA A N 1
ATOM 568 C CA . ALA A 1 75 ? 6.357 -9.415 -13.980 1.00 89.69 75 ALA A CA 1
ATOM 569 C C . ALA A 1 75 ? 6.154 -9.406 -15.504 1.00 89.69 75 ALA A C 1
ATOM 571 O O . ALA A 1 75 ? 6.404 -10.420 -16.148 1.00 89.69 75 ALA A O 1
ATOM 572 N N . THR A 1 76 ? 5.699 -8.285 -16.073 1.00 89.75 76 THR A N 1
ATOM 573 C CA . THR A 1 76 ? 5.357 -8.182 -17.502 1.00 89.75 76 THR A CA 1
ATOM 574 C C . THR A 1 76 ? 6.530 -7.693 -18.348 1.00 89.75 76 THR A C 1
ATOM 576 O O . THR A 1 76 ? 6.854 -8.301 -19.364 1.00 89.75 76 THR A O 1
ATOM 579 N N . ASP A 1 77 ? 7.168 -6.597 -17.939 1.00 88.38 77 ASP A N 1
ATOM 580 C CA . ASP A 1 77 ? 8.192 -5.908 -18.734 1.00 88.38 77 ASP A CA 1
ATOM 581 C C . ASP A 1 77 ? 9.624 -6.298 -18.331 1.00 88.38 77 ASP A C 1
ATOM 583 O O . ASP A 1 77 ? 10.566 -6.057 -19.085 1.00 88.38 77 ASP A O 1
ATOM 587 N N . PHE A 1 78 ? 9.800 -6.922 -17.160 1.00 88.44 78 PHE A N 1
ATOM 588 C CA . PHE A 1 78 ? 11.101 -7.322 -16.612 1.00 88.44 78 PHE A CA 1
ATOM 589 C C . PHE A 1 78 ? 11.160 -8.821 -16.281 1.00 88.44 78 PHE A C 1
ATOM 591 O O . PHE A 1 78 ? 11.880 -9.229 -15.372 1.00 88.44 78 PHE A O 1
ATOM 598 N N . GLU A 1 79 ? 10.449 -9.664 -17.038 1.00 87.75 79 GLU A N 1
ATOM 599 C CA . GLU A 1 79 ? 10.443 -11.126 -16.846 1.00 87.75 79 GLU A CA 1
ATOM 600 C C . GLU A 1 79 ? 11.862 -11.733 -16.884 1.00 87.75 79 GLU A C 1
ATOM 602 O O . GLU A 1 79 ? 12.158 -12.693 -16.173 1.00 87.75 79 GLU A O 1
ATOM 607 N N . SER A 1 80 ? 12.777 -11.138 -17.661 1.00 86.50 80 SER A N 1
ATOM 608 C CA . SER A 1 80 ? 14.186 -11.548 -17.721 1.00 86.50 80 SER A CA 1
ATOM 609 C C . SER A 1 80 ? 15.023 -11.143 -16.499 1.00 86.50 80 SER A C 1
ATOM 611 O O . SER A 1 80 ? 16.170 -11.574 -16.405 1.00 86.50 80 SER A O 1
ATOM 613 N N . HIS A 1 81 ? 14.468 -10.340 -15.585 1.00 85.50 81 HIS A N 1
ATOM 614 C CA . HIS A 1 81 ? 15.120 -9.794 -14.388 1.00 85.50 81 HIS A CA 1
ATOM 615 C C . HIS A 1 81 ? 14.285 -10.028 -13.111 1.00 85.50 81 HIS A C 1
ATOM 617 O O . HIS A 1 81 ? 13.880 -9.072 -12.433 1.00 85.50 81 HIS A O 1
ATOM 623 N N . PRO A 1 82 ? 14.006 -11.293 -12.739 1.00 86.19 82 PRO A N 1
ATOM 624 C CA . PRO A 1 82 ? 13.181 -11.622 -11.572 1.00 86.19 82 PRO A CA 1
ATOM 625 C C . PRO A 1 82 ? 13.762 -11.111 -10.240 1.00 86.19 82 PRO A C 1
ATOM 627 O O . PRO A 1 82 ? 13.028 -10.951 -9.261 1.00 86.19 82 PRO A O 1
ATOM 630 N N . GLU A 1 83 ? 15.064 -10.816 -10.185 1.00 85.81 83 GLU A N 1
ATOM 631 C CA . GLU A 1 83 ? 15.739 -10.203 -9.041 1.00 85.81 83 GLU A CA 1
ATOM 632 C C . GLU A 1 83 ? 15.136 -8.847 -8.643 1.00 85.81 83 GLU A C 1
ATOM 634 O O . GLU A 1 83 ? 15.109 -8.517 -7.456 1.00 85.81 83 GLU A O 1
ATOM 639 N N . LEU A 1 84 ? 14.578 -8.090 -9.597 1.00 86.94 84 LEU A N 1
ATOM 640 C CA . LEU A 1 84 ? 13.974 -6.780 -9.336 1.00 86.94 84 LEU A CA 1
ATOM 641 C C . LEU A 1 84 ? 12.703 -6.876 -8.484 1.00 86.94 84 LEU A C 1
ATOM 643 O O . LEU A 1 84 ? 12.385 -5.943 -7.746 1.00 86.94 84 LEU A O 1
ATOM 647 N N . ALA A 1 85 ? 11.998 -8.008 -8.550 1.00 85.94 85 ALA A N 1
ATOM 648 C CA . ALA A 1 85 ? 10.787 -8.274 -7.774 1.00 85.94 85 ALA A CA 1
ATOM 649 C C . ALA A 1 85 ? 11.075 -8.784 -6.349 1.00 85.94 85 ALA A C 1
ATOM 651 O O . ALA A 1 85 ? 10.144 -9.029 -5.581 1.00 85.94 85 ALA A O 1
ATOM 652 N N . SER A 1 86 ? 12.349 -8.948 -5.984 1.00 84.38 86 SER A N 1
ATOM 653 C CA . SER A 1 86 ? 12.782 -9.474 -4.687 1.00 84.38 86 SER A CA 1
ATOM 654 C C . SER A 1 86 ? 13.568 -8.436 -3.882 1.00 84.38 86 SER A C 1
ATOM 656 O O . SER A 1 86 ? 13.966 -7.383 -4.387 1.00 84.38 86 SER A O 1
ATOM 658 N N . GLN A 1 87 ? 13.813 -8.720 -2.599 1.00 79.19 87 GLN A N 1
ATOM 659 C CA . GLN A 1 87 ? 14.764 -7.925 -1.821 1.00 79.19 87 GLN A CA 1
ATOM 660 C C . GLN A 1 87 ? 16.189 -8.067 -2.397 1.00 79.19 87 GLN A C 1
ATOM 662 O O . GLN A 1 87 ? 16.560 -9.163 -2.815 1.00 79.19 87 GLN A O 1
ATOM 667 N N . PRO A 1 88 ? 17.011 -6.998 -2.382 1.00 81.81 88 PRO A N 1
ATOM 668 C CA . PRO A 1 88 ? 16.734 -5.661 -1.842 1.00 81.81 88 PRO A CA 1
ATOM 669 C C . PRO A 1 88 ? 16.129 -4.681 -2.868 1.00 81.81 88 PRO A C 1
ATOM 671 O O . PRO A 1 88 ? 15.914 -3.514 -2.537 1.00 81.81 88 PRO A O 1
ATOM 674 N N . HIS A 1 89 ? 15.893 -5.114 -4.108 1.00 85.94 89 HIS A N 1
ATOM 675 C CA . HIS A 1 89 ? 15.537 -4.239 -5.227 1.00 85.94 89 HIS A CA 1
ATOM 676 C C . HIS A 1 89 ? 14.099 -3.735 -5.147 1.00 85.94 89 HIS A C 1
ATOM 678 O O . HIS A 1 89 ? 13.876 -2.529 -5.258 1.00 85.94 89 HIS A O 1
ATOM 684 N N . PHE A 1 90 ? 13.140 -4.622 -4.876 1.00 88.44 90 PHE A N 1
ATOM 685 C CA . PHE A 1 90 ? 11.721 -4.273 -4.882 1.00 88.44 90 PHE A CA 1
ATOM 686 C C . PHE A 1 90 ? 11.374 -3.119 -3.922 1.00 88.44 90 PHE A C 1
ATOM 688 O O . PHE A 1 90 ? 10.789 -2.136 -4.382 1.00 88.44 90 PHE A O 1
ATOM 695 N N . PRO A 1 91 ? 11.795 -3.125 -2.637 1.00 86.44 91 PRO A N 1
ATOM 696 C CA . PRO A 1 91 ? 11.517 -2.000 -1.744 1.00 86.44 91 PRO A CA 1
ATOM 697 C C . PRO A 1 91 ? 12.167 -0.689 -2.209 1.00 86.44 91 PRO A C 1
ATOM 699 O O . PRO A 1 91 ? 11.577 0.377 -2.059 1.00 86.44 91 PRO A O 1
ATOM 702 N N . ARG A 1 92 ? 13.362 -0.738 -2.816 1.00 87.12 92 ARG A N 1
ATOM 703 C CA . ARG A 1 92 ? 14.045 0.461 -3.337 1.00 87.12 92 ARG A CA 1
ATOM 704 C C . ARG A 1 92 ? 13.317 1.046 -4.544 1.00 87.12 92 ARG A C 1
ATOM 706 O O . ARG A 1 92 ? 13.122 2.258 -4.610 1.00 87.12 92 ARG A O 1
ATOM 713 N N . LEU A 1 93 ? 12.897 0.188 -5.473 1.00 89.38 93 LEU A N 1
ATOM 714 C CA . LEU A 1 93 ? 12.104 0.579 -6.636 1.00 89.38 93 LEU A CA 1
ATOM 715 C C . LEU A 1 93 ? 10.770 1.179 -6.193 1.00 89.38 93 LEU A C 1
ATOM 717 O O . LEU A 1 93 ? 10.425 2.279 -6.620 1.00 89.38 93 LEU A O 1
ATOM 721 N N . LEU A 1 94 ? 10.068 0.512 -5.276 1.00 89.44 94 LEU A N 1
ATOM 722 C CA . LEU A 1 94 ? 8.805 1.002 -4.743 1.00 89.44 94 LEU A CA 1
ATOM 723 C C . LEU A 1 94 ? 8.973 2.369 -4.082 1.00 89.44 94 LEU A C 1
ATOM 725 O O . LEU A 1 94 ? 8.235 3.283 -4.418 1.00 89.44 94 LEU A O 1
ATOM 729 N N . GLN A 1 95 ? 9.975 2.553 -3.218 1.00 87.75 95 GLN A N 1
ATOM 730 C CA . GLN A 1 95 ? 10.235 3.845 -2.575 1.00 87.75 95 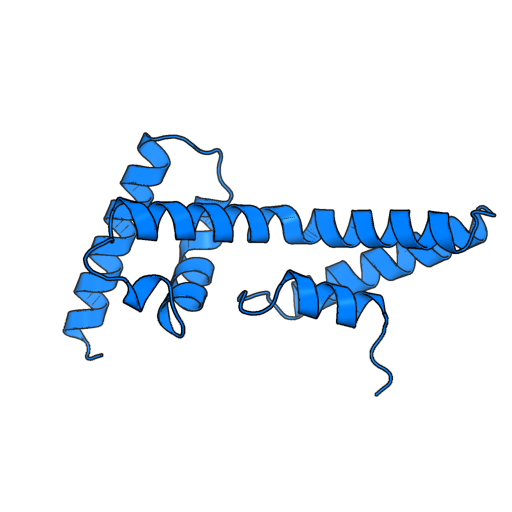GLN A CA 1
ATOM 731 C C . GLN A 1 95 ? 10.515 4.956 -3.596 1.00 87.75 95 GLN A C 1
ATOM 733 O O . GLN A 1 95 ? 10.041 6.080 -3.440 1.00 87.75 95 GLN A O 1
ATOM 738 N N . LYS A 1 96 ? 11.289 4.649 -4.641 1.00 87.81 96 LYS A N 1
ATOM 739 C CA . LYS A 1 96 ? 11.688 5.620 -5.662 1.00 87.81 96 LYS A CA 1
ATOM 740 C C . LYS A 1 96 ? 10.534 6.029 -6.572 1.00 87.81 96 LYS A C 1
ATOM 742 O O . LYS A 1 96 ? 10.427 7.199 -6.930 1.00 87.81 96 LYS A O 1
ATOM 747 N N . PHE A 1 97 ? 9.689 5.072 -6.943 1.00 90.00 97 PHE A N 1
ATOM 748 C CA . PHE A 1 97 ? 8.616 5.274 -7.913 1.00 90.00 97 PHE A CA 1
ATOM 749 C C . PHE A 1 97 ? 7.237 5.454 -7.273 1.00 90.00 97 PHE A C 1
ATOM 751 O O . PHE A 1 97 ? 6.280 5.709 -8.001 1.00 90.00 97 PHE A O 1
ATOM 758 N N . LEU A 1 98 ? 7.124 5.401 -5.938 1.00 88.06 98 LEU A N 1
ATOM 759 C CA . LEU A 1 98 ? 5.860 5.545 -5.210 1.00 88.06 98 LEU A CA 1
ATOM 760 C C . LEU A 1 98 ? 5.010 6.731 -5.698 1.00 88.06 98 LEU A C 1
ATOM 762 O O . LEU A 1 98 ? 3.838 6.497 -5.980 1.00 88.06 98 LEU A O 1
ATOM 766 N N . PRO A 1 99 ? 5.552 7.957 -5.885 1.00 87.06 99 PRO A N 1
ATOM 767 C CA . PRO A 1 99 ? 4.743 9.097 -6.319 1.00 87.06 99 PRO A CA 1
ATOM 768 C C . PRO A 1 99 ? 4.094 8.913 -7.695 1.00 87.06 99 PRO A C 1
ATOM 770 O O . PRO A 1 99 ? 3.019 9.447 -7.918 1.00 87.06 99 PRO A O 1
ATOM 773 N N . LEU A 1 100 ? 4.727 8.158 -8.599 1.00 87.94 100 LEU A N 1
ATOM 774 C CA . LEU A 1 100 ? 4.201 7.863 -9.937 1.00 87.94 100 LEU A CA 1
ATOM 775 C C . LEU A 1 100 ? 3.275 6.642 -9.925 1.00 87.94 100 LEU A C 1
ATOM 777 O O . LEU A 1 100 ? 2.317 6.565 -10.688 1.00 87.94 100 LEU A O 1
ATOM 781 N N . LEU A 1 101 ? 3.551 5.675 -9.050 1.00 88.25 101 LEU A N 1
ATOM 782 C CA . LEU A 1 101 ? 2.764 4.450 -8.936 1.00 88.25 101 LEU A CA 1
ATOM 783 C C . LEU A 1 101 ? 1.372 4.702 -8.339 1.00 88.25 101 LEU A C 1
ATOM 785 O O . LEU A 1 101 ? 0.441 3.987 -8.710 1.00 88.25 101 LEU A O 1
ATOM 789 N N . VAL A 1 102 ? 1.226 5.719 -7.478 1.00 86.44 102 VAL A N 1
ATOM 790 C CA . VAL A 1 102 ? -0.067 6.145 -6.901 1.00 86.44 102 VAL A CA 1
ATOM 791 C C . VAL A 1 102 ? -0.918 6.997 -7.851 1.00 86.44 102 VAL A C 1
ATOM 793 O O . VAL A 1 102 ? -2.083 7.258 -7.557 1.00 86.44 102 VAL A O 1
ATOM 796 N N . GLU A 1 103 ? -0.369 7.450 -8.982 1.00 83.44 103 GLU A N 1
ATOM 797 C CA . GLU A 1 103 ? -1.147 8.172 -9.992 1.00 83.44 103 GLU A CA 1
ATOM 798 C C . GLU A 1 103 ? -2.111 7.233 -10.738 1.00 83.44 103 GLU A C 1
ATOM 800 O O . GLU A 1 103 ? -1.851 6.028 -10.828 1.00 83.44 103 GLU A O 1
ATOM 805 N N . PRO A 1 104 ? -3.206 7.760 -11.326 1.00 78.50 104 PRO A N 1
ATOM 806 C CA . PRO A 1 104 ? -4.175 6.956 -12.061 1.00 78.50 104 PRO A CA 1
ATOM 807 C C . PRO A 1 104 ? -3.521 6.023 -13.084 1.00 78.50 104 PRO A C 1
ATOM 809 O O . PRO A 1 104 ? -2.693 6.432 -13.904 1.00 78.50 104 PRO A O 1
ATOM 812 N N . GLN A 1 105 ? -3.920 4.753 -13.045 1.00 77.94 105 GLN A N 1
ATOM 8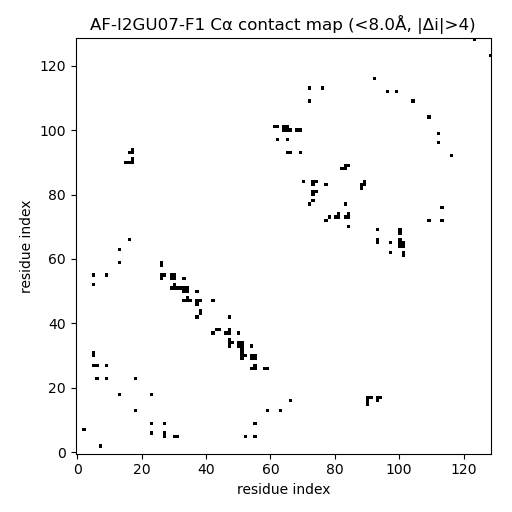13 C CA . GLN A 1 105 ? -3.360 3.728 -13.917 1.00 77.94 105 GLN A CA 1
ATOM 814 C C . GLN A 1 105 ? -3.732 3.997 -15.377 1.00 77.94 105 GLN A C 1
ATOM 816 O O . GLN A 1 105 ? -4.898 4.183 -15.732 1.00 77.94 105 GLN A O 1
ATOM 821 N N . SER A 1 106 ? -2.724 3.999 -16.245 1.00 82.75 106 SER A N 1
ATOM 822 C CA . SER A 1 106 ? -2.913 4.002 -17.690 1.00 82.75 106 SER A CA 1
ATOM 823 C C . SER A 1 106 ? -1.742 3.296 -18.352 1.00 82.75 106 SER A C 1
ATOM 825 O O . SER A 1 106 ? -0.610 3.383 -17.880 1.00 82.75 106 SER A O 1
ATOM 827 N N . ARG A 1 107 ? -1.991 2.678 -19.509 1.00 79.94 107 ARG A N 1
ATOM 828 C CA . ARG A 1 107 ? -0.941 1.991 -20.273 1.00 79.94 107 ARG A CA 1
ATOM 829 C C . ARG A 1 107 ? 0.250 2.903 -20.595 1.00 79.94 107 ARG A C 1
ATOM 831 O O . ARG A 1 107 ? 1.390 2.449 -20.598 1.00 79.94 107 ARG A O 1
ATOM 838 N N . LEU A 1 108 ? -0.011 4.184 -20.868 1.00 84.00 108 LEU A N 1
ATOM 839 C CA . LEU A 1 108 ? 1.037 5.178 -21.118 1.00 84.00 108 LEU A CA 1
ATOM 840 C C . LEU A 1 108 ? 1.851 5.477 -19.855 1.00 84.00 108 LEU A C 1
ATOM 842 O O . LEU A 1 108 ? 3.072 5.565 -19.940 1.00 84.00 108 LEU A O 1
ATOM 846 N N . ALA A 1 109 ? 1.193 5.597 -18.700 1.00 84.69 109 ALA A N 1
ATOM 847 C CA . ALA A 1 109 ? 1.873 5.790 -17.423 1.00 84.69 109 ALA A CA 1
ATOM 848 C C . ALA A 1 109 ? 2.736 4.574 -17.057 1.00 84.69 109 ALA A C 1
ATOM 850 O O . ALA A 1 109 ? 3.880 4.751 -16.655 1.00 84.69 109 ALA A O 1
ATOM 851 N N . ASP A 1 110 ? 2.239 3.353 -17.271 1.00 85.81 110 ASP A N 1
ATOM 852 C CA . ASP A 1 110 ? 3.013 2.131 -17.013 1.00 85.81 110 ASP A CA 1
ATOM 853 C C . ASP A 1 110 ? 4.242 2.056 -17.922 1.00 85.81 110 ASP A C 1
ATOM 855 O O . ASP A 1 110 ? 5.350 1.861 -17.440 1.00 85.81 110 ASP A O 1
ATOM 859 N N . THR A 1 111 ? 4.081 2.344 -19.219 1.00 86.44 111 THR A N 1
ATOM 860 C CA . THR A 1 111 ? 5.209 2.370 -20.169 1.00 86.44 111 THR A CA 1
ATOM 861 C C . THR A 1 111 ? 6.251 3.428 -19.785 1.00 86.44 111 THR A C 1
ATOM 863 O O . THR A 1 111 ? 7.454 3.203 -19.918 1.00 86.44 111 THR A O 1
ATOM 866 N N . TYR A 1 112 ? 5.804 4.588 -19.295 1.00 88.38 112 TYR A N 1
ATOM 867 C CA . TYR A 1 112 ? 6.697 5.634 -18.802 1.00 88.38 112 TYR A CA 1
ATOM 868 C C . TYR A 1 112 ? 7.483 5.170 -17.568 1.00 88.38 112 TYR A C 1
ATOM 870 O O . TYR A 1 112 ? 8.703 5.326 -17.530 1.00 88.38 112 TYR A O 1
ATOM 878 N N . ILE A 1 113 ? 6.811 4.541 -16.600 1.00 89.00 113 ILE A N 1
ATOM 879 C CA . ILE A 1 113 ? 7.447 3.965 -15.408 1.00 89.00 113 ILE A CA 1
ATOM 880 C C . ILE A 1 113 ? 8.455 2.880 -15.808 1.00 89.00 113 ILE A C 1
ATOM 882 O O . ILE A 1 113 ? 9.585 2.911 -15.328 1.00 89.00 113 ILE A O 1
ATOM 886 N N . THR A 1 114 ? 8.105 1.987 -16.738 1.00 90.12 114 THR A N 1
ATOM 887 C CA . THR A 1 114 ? 9.016 0.971 -17.293 1.00 90.12 114 THR A CA 1
ATOM 888 C C . THR A 1 114 ? 10.282 1.612 -17.866 1.00 90.12 114 THR A C 1
ATOM 890 O O . THR A 1 114 ? 11.387 1.200 -17.516 1.00 90.12 114 THR A O 1
ATOM 893 N N . GLY A 1 115 ? 10.154 2.676 -18.667 1.00 88.81 115 GLY A N 1
ATOM 894 C CA . GLY A 1 115 ? 11.308 3.413 -19.197 1.00 88.81 115 GLY A CA 1
ATOM 895 C C . GLY A 1 115 ? 12.212 3.997 -18.105 1.00 88.81 115 GLY A C 1
ATOM 896 O O . GLY A 1 115 ? 13.436 3.895 -18.194 1.00 88.81 115 GLY A O 1
ATOM 897 N N . LEU A 1 116 ? 11.624 4.550 -17.039 1.00 90.25 116 LEU A N 1
ATOM 898 C CA . LEU A 1 116 ? 12.387 5.071 -15.902 1.00 90.25 116 LEU A CA 1
ATOM 899 C C . LEU A 1 116 ? 13.071 3.967 -15.0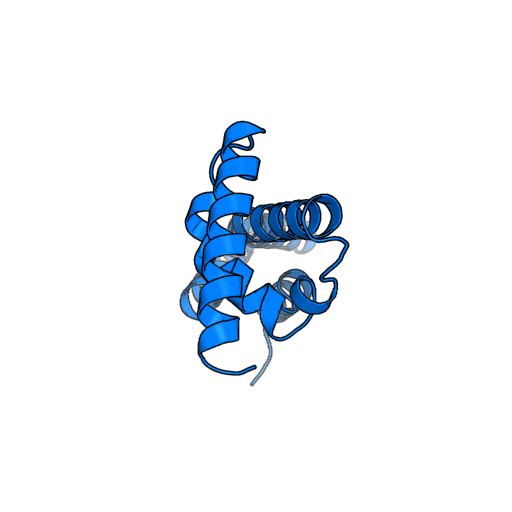85 1.00 90.25 116 LEU A C 1
ATOM 901 O O . LEU A 1 116 ? 14.171 4.182 -14.573 1.00 90.25 116 LEU A O 1
ATOM 905 N N . ILE A 1 117 ? 12.438 2.798 -14.944 1.00 89.31 117 ILE A N 1
ATOM 906 C CA . ILE A 1 117 ? 13.043 1.640 -14.277 1.00 89.31 117 ILE A CA 1
ATOM 907 C C . ILE A 1 117 ? 14.236 1.140 -15.097 1.00 89.31 117 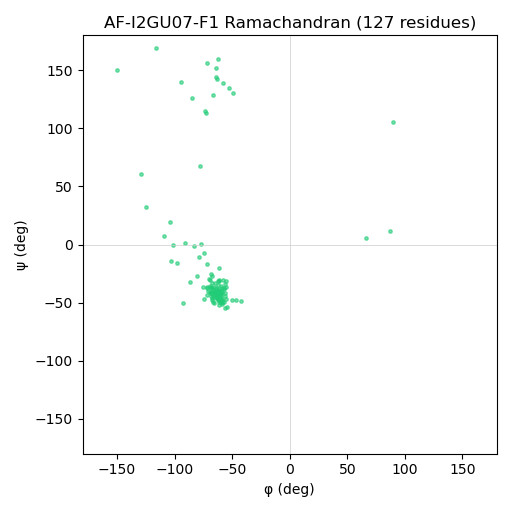ILE A C 1
ATOM 909 O O . ILE A 1 117 ? 15.289 0.911 -14.509 1.00 89.31 117 ILE A O 1
ATOM 913 N N . ILE A 1 118 ? 14.124 1.050 -16.428 1.00 88.44 118 ILE A N 1
ATOM 914 C CA . ILE A 1 118 ? 15.250 0.686 -17.307 1.00 88.44 118 ILE A CA 1
ATOM 915 C C . ILE A 1 118 ? 16.416 1.652 -17.085 1.00 88.44 118 ILE A C 1
ATOM 917 O O . ILE A 1 118 ? 17.497 1.218 -16.694 1.00 88.44 118 ILE A O 1
ATOM 921 N N . GLU A 1 119 ? 16.181 2.961 -17.216 1.00 86.44 119 GLU A N 1
ATOM 922 C CA . GLU A 1 119 ? 17.223 3.978 -17.017 1.00 86.44 119 GLU A CA 1
ATOM 923 C C . GLU A 1 119 ? 17.858 3.888 -15.619 1.00 86.44 119 GLU A C 1
ATOM 925 O O . GLU A 1 119 ? 19.064 4.083 -15.448 1.00 86.44 119 GLU A O 1
ATOM 930 N N . TYR A 1 120 ? 17.051 3.584 -14.602 1.00 83.88 120 TYR A N 1
ATOM 931 C CA . TYR A 1 120 ? 17.528 3.389 -13.241 1.00 83.88 120 TYR A CA 1
ATOM 932 C C . TYR A 1 120 ? 18.421 2.149 -13.113 1.00 83.88 120 TYR A C 1
AT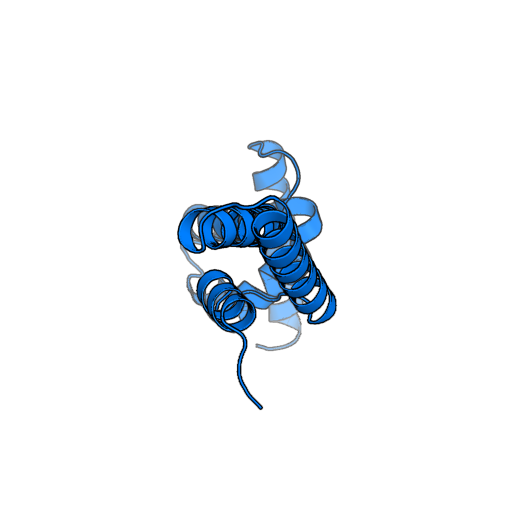OM 934 O O . TYR A 1 120 ? 19.527 2.254 -12.583 1.00 83.88 120 TYR A O 1
ATOM 942 N N . THR A 1 121 ? 17.977 1.003 -13.630 1.00 80.00 121 THR A N 1
ATOM 943 C CA . THR A 1 121 ? 18.735 -0.256 -13.585 1.00 80.00 121 THR A CA 1
ATOM 944 C C . THR A 1 121 ? 20.035 -0.176 -14.380 1.00 80.00 121 THR A C 1
ATOM 946 O O . THR A 1 121 ? 21.071 -0.601 -13.881 1.00 80.00 121 THR A O 1
ATOM 949 N N . GLU A 1 122 ? 20.037 0.455 -15.556 1.00 79.75 122 GLU A N 1
ATOM 950 C CA . GLU A 1 122 ? 21.249 0.652 -16.360 1.00 79.75 122 GLU A CA 1
ATOM 951 C C . GLU A 1 122 ? 22.284 1.530 -15.639 1.00 79.75 122 GLU A C 1
ATOM 953 O O . GLU A 1 122 ? 23.485 1.255 -15.690 1.00 79.75 122 GLU A O 1
ATOM 958 N N . LYS A 1 123 ? 21.832 2.566 -14.918 1.00 70.31 123 LYS A N 1
ATOM 959 C CA . LYS A 1 123 ? 22.712 3.443 -14.129 1.00 70.31 123 LYS A CA 1
ATOM 960 C C . LYS A 1 123 ? 23.264 2.769 -12.872 1.00 70.31 123 LYS A C 1
ATOM 962 O O . LYS A 1 123 ? 24.421 3.023 -12.530 1.00 70.31 123 LYS A O 1
ATOM 967 N N . ASP A 1 124 ? 22.478 1.925 -12.203 1.00 63.38 124 ASP A N 1
ATOM 968 C CA . ASP A 1 124 ? 22.926 1.151 -11.035 1.00 63.38 124 ASP A CA 1
ATOM 969 C C . ASP A 1 124 ? 23.896 0.020 -11.443 1.00 63.38 124 ASP A C 1
ATOM 971 O O . ASP A 1 124 ? 24.918 -0.177 -10.788 1.00 63.38 124 ASP A O 1
ATOM 975 N N . VAL A 1 125 ? 23.685 -0.639 -12.592 1.00 52.66 125 VAL A N 1
ATOM 976 C CA . VAL A 1 125 ? 24.621 -1.646 -13.141 1.00 52.66 125 VAL A CA 1
ATOM 977 C C . VAL A 1 125 ? 25.993 -1.037 -13.470 1.00 52.66 125 VAL A C 1
ATOM 979 O O . VAL A 1 125 ? 27.017 -1.700 -13.303 1.00 52.66 125 VAL A O 1
ATOM 982 N N . GLN A 1 126 ? 26.057 0.241 -13.864 1.00 45.69 126 GLN A N 1
ATOM 983 C CA . GLN A 1 126 ? 27.332 0.944 -14.077 1.00 45.69 126 GLN A CA 1
ATOM 984 C C . GLN A 1 126 ? 28.092 1.283 -12.782 1.00 45.69 126 GLN A C 1
ATOM 986 O O . GLN A 1 126 ? 29.290 1.560 -12.850 1.00 45.69 126 GLN 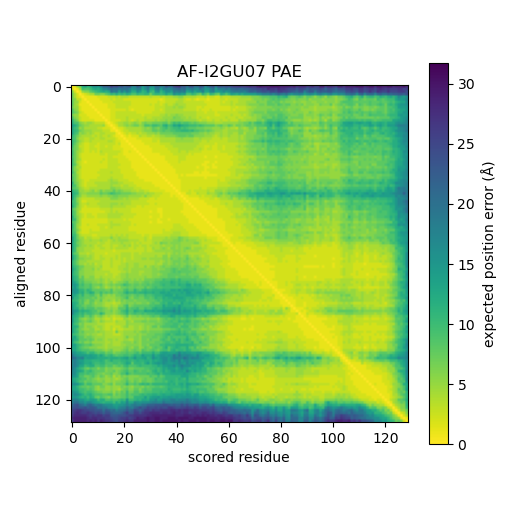A O 1
ATOM 991 N N . HIS A 1 127 ? 27.439 1.243 -11.616 1.00 44.72 127 HIS A N 1
ATOM 992 C CA . HIS A 1 127 ? 28.043 1.587 -10.320 1.00 44.72 127 HIS A CA 1
ATOM 993 C C . HIS A 1 127 ? 28.271 0.380 -9.394 1.00 44.72 127 HIS A C 1
ATOM 995 O O . HIS A 1 127 ? 28.737 0.565 -8.271 1.00 44.72 127 HIS A O 1
ATOM 1001 N N . GLY A 1 128 ? 28.059 -0.840 -9.899 1.00 37.88 128 GLY A N 1
ATOM 1002 C CA . GLY A 1 128 ? 28.391 -2.089 -9.216 1.00 37.88 128 GLY A CA 1
ATOM 1003 C C . GLY A 1 128 ? 27.252 -2.606 -8.341 1.00 37.88 128 GLY A C 1
ATOM 1004 O O . GLY A 1 128 ? 27.007 -2.085 -7.253 1.00 37.88 128 GLY A O 1
ATOM 1005 N N . LEU A 1 129 ? 26.596 -3.660 -8.831 1.00 44.22 129 LEU A N 1
ATOM 1006 C CA . LEU A 1 129 ? 25.863 -4.621 -8.003 1.00 44.22 129 LEU A CA 1
ATOM 1007 C C . LEU A 1 129 ? 26.827 -5.372 -7.075 1.00 44.22 129 LEU A C 1
ATOM 1009 O O . LEU A 1 129 ? 27.929 -5.738 -7.551 1.00 44.22 129 LEU A O 1
#

Organism: NCBI:txid1185876

Solvent-accessible surface area (backbone atoms only — not comparable to full-atom values): 7201 Å² total; per-residue (Å²): 133,87,81,49,71,58,54,53,51,48,53,64,77,46,59,85,51,72,70,55,69,68,58,54,52,50,31,37,49,52,16,51,50,42,25,54,49,32,46,75,73,67,44,52,74,63,60,14,45,53,53,11,51,48,52,32,48,61,70,44,42,59,59,52,53,19,49,50,51,50,50,52,47,40,61,68,80,31,62,93,46,64,65,53,73,32,86,77,41,30,38,53,50,44,59,72,42,38,81,66,46,59,43,84,89,42,76,68,55,51,53,50,49,50,53,51,49,51,58,48,51,58,56,49,61,74,71,63,125

Foldseek 3Di:
DPQDPLLVLLCVLCPPAPDDPVLSVVLSVQLVVQLVVCVVVVHDNVVSNVRSVVSSCVSCVLLVQLLVLVLVLCVPVVVVCCVCNDPPNSNVLSVVCSVLSSPDDDPVSSVVSNVVVVVVVVVVVVVPD

Secondary structure (DSSP, 8-state):
----HHHHHHHHHTTTS---HHHHHHHHHHHHHHHHHHHHTT--HHHHHHHHHHHHHHHHHHHHHHHHHHHHHHHHH-TT-GGGGSTTHHHHHHHHHHHHHTSPP-HHHHHHHHHHHHHHHHHHHTT--

pLDDT: mean 84.85, std 11.02, range [37.88, 94.88]

Radius of gyration: 18.08 Å; Cα contacts (8 Å, |Δi|>4): 90; chains: 1; bounding box: 50×21×46 Å

Mean predicted aligned error: 6.91 Å

Sequence (129 aa):
METNHFSLLFSRVTADLPIPAEQQQSAVTAAQNTFEESRRQGASIQDALESAESTLLETVTPVLEAASRLKDILATDFESHPELASQPHFPRLLQKFLPLLVEPQSRLADTYITGLIIEYTEKDVQHGL